Protein AF-A0A7C4QLR4-F1 (afdb_monomer_lite)

Structure (mmCIF, N/CA/C/O backbone):
data_AF-A0A7C4QLR4-F1
#
_entry.id   AF-A0A7C4QLR4-F1
#
loop_
_atom_site.group_PDB
_atom_site.id
_atom_site.type_symbol
_atom_site.label_atom_id
_atom_site.label_alt_id
_atom_site.label_comp_id
_atom_site.label_asym_id
_atom_site.label_entity_id
_atom_site.label_seq_id
_atom_site.pdbx_PDB_ins_code
_atom_site.Cartn_x
_atom_site.Cartn_y
_atom_site.Cartn_z
_atom_site.occupancy
_atom_site.B_iso_or_equiv
_atom_site.auth_seq_id
_atom_site.auth_comp_id
_atom_site.auth_asym_id
_atom_site.auth_atom_id
_atom_site.pdbx_PDB_model_num
ATOM 1 N N . MET A 1 1 ? -11.211 -11.747 -31.892 1.00 55.28 1 MET A N 1
ATOM 2 C CA . MET A 1 1 ? -11.613 -10.352 -31.594 1.00 55.28 1 MET A CA 1
ATOM 3 C C . MET A 1 1 ? -11.443 -10.114 -30.104 1.00 55.28 1 MET A C 1
ATOM 5 O O . MET A 1 1 ? -11.889 -10.948 -29.325 1.00 55.28 1 MET A O 1
ATOM 9 N N . ARG A 1 2 ? -10.759 -9.040 -29.698 1.00 62.69 2 ARG A N 1
ATOM 10 C CA . ARG A 1 2 ? -10.638 -8.678 -28.277 1.00 62.69 2 ARG A CA 1
ATOM 11 C C . ARG A 1 2 ? -12.013 -8.173 -27.827 1.00 62.69 2 ARG A C 1
ATOM 13 O O . ARG A 1 2 ? -12.540 -7.262 -28.460 1.00 62.69 2 ARG A O 1
ATOM 20 N N . LYS A 1 3 ? -12.628 -8.797 -26.817 1.00 69.81 3 LYS A N 1
ATOM 21 C CA . LYS A 1 3 ? -13.881 -8.281 -26.243 1.00 69.81 3 LYS A CA 1
ATOM 22 C C . LYS A 1 3 ? -13.631 -6.857 -25.737 1.00 69.81 3 LYS A C 1
ATOM 24 O O . LYS A 1 3 ? -12.607 -6.611 -25.101 1.00 69.81 3 LYS A O 1
ATOM 29 N N . SER A 1 4 ? -14.546 -5.942 -26.044 1.00 85.62 4 SER A N 1
ATOM 30 C CA . SER A 1 4 ? -14.584 -4.618 -25.424 1.00 85.62 4 SER A CA 1
ATOM 31 C C . SER A 1 4 ? -14.722 -4.762 -23.908 1.00 85.62 4 SER A C 1
ATOM 33 O O . SER A 1 4 ? -15.329 -5.725 -23.431 1.00 85.62 4 SER A O 1
ATOM 35 N N . HIS A 1 5 ? -14.160 -3.810 -23.164 1.00 89.50 5 HIS A N 1
ATOM 36 C CA . HIS A 1 5 ? -14.286 -3.758 -21.708 1.00 89.50 5 HIS A CA 1
ATOM 37 C C . HIS A 1 5 ? -15.762 -3.785 -21.283 1.00 89.50 5 HIS A C 1
ATOM 39 O O . HIS A 1 5 ? -16.588 -3.087 -21.876 1.00 89.50 5 HIS A O 1
ATOM 45 N N . VAL A 1 6 ? -16.094 -4.607 -20.285 1.00 89.75 6 VAL A N 1
ATOM 46 C CA . VAL A 1 6 ? -17.463 -4.775 -19.779 1.00 89.75 6 VAL A CA 1
ATOM 47 C C . VAL A 1 6 ? -17.566 -4.064 -18.445 1.00 89.75 6 VAL A C 1
ATOM 49 O O . VAL A 1 6 ? -16.876 -4.437 -17.503 1.00 89.75 6 VAL A O 1
ATOM 52 N N . LYS A 1 7 ? -18.463 -3.079 -18.363 1.00 91.62 7 LYS A N 1
ATOM 53 C CA . LYS A 1 7 ? -18.712 -2.356 -17.119 1.00 91.62 7 LYS A CA 1
ATOM 54 C C . LYS A 1 7 ? -19.434 -3.251 -16.108 1.00 91.62 7 LYS A C 1
ATOM 56 O O . LYS A 1 7 ? -20.536 -3.725 -16.388 1.00 91.62 7 LYS A O 1
ATOM 61 N N . LEU A 1 8 ? -18.827 -3.465 -14.944 1.00 92.75 8 LEU A N 1
ATOM 62 C CA . LEU A 1 8 ? -19.362 -4.334 -13.893 1.00 92.75 8 LEU A CA 1
ATOM 63 C C . LEU A 1 8 ? -20.406 -3.609 -13.023 1.00 92.75 8 LEU A C 1
ATOM 65 O O . LEU A 1 8 ? -20.094 -2.625 -12.355 1.00 92.75 8 LEU A O 1
ATOM 69 N N . PHE A 1 9 ? -21.637 -4.132 -12.998 1.00 93.81 9 PHE A N 1
ATOM 70 C CA . PHE A 1 9 ? -22.742 -3.683 -12.131 1.00 93.81 9 PHE A CA 1
ATOM 71 C C . PHE A 1 9 ? -23.146 -4.787 -11.136 1.00 93.81 9 PHE A C 1
ATOM 73 O O . PHE A 1 9 ? -24.310 -5.168 -11.042 1.00 93.81 9 PHE A O 1
ATOM 80 N N . VAL A 1 10 ? -22.162 -5.348 -10.432 1.00 94.38 10 VAL A N 1
ATOM 81 C CA . VAL A 1 10 ? -22.326 -6.426 -9.438 1.00 94.38 10 VAL A CA 1
ATOM 82 C C . VAL A 1 10 ? -21.776 -5.978 -8.073 1.00 94.38 10 VAL A C 1
ATOM 84 O O . VAL A 1 10 ? -21.073 -4.971 -8.024 1.00 94.38 10 VAL A O 1
ATOM 87 N N . PRO A 1 11 ? -22.050 -6.686 -6.957 1.00 96.06 11 PRO A N 1
ATOM 88 C CA . PRO A 1 11 ? -21.536 -6.299 -5.634 1.00 96.06 11 PRO A CA 1
ATOM 89 C C . PRO A 1 11 ? -20.003 -6.291 -5.517 1.00 96.06 11 PRO A C 1
ATOM 91 O O . PRO A 1 11 ? -19.449 -5.586 -4.679 1.00 96.06 11 PRO A O 1
ATOM 94 N N . GLY A 1 12 ? -19.317 -7.078 -6.344 1.00 93.19 12 GLY A N 1
ATOM 95 C CA . GLY A 1 12 ? -17.863 -7.174 -6.367 1.00 93.19 12 GLY A CA 1
ATOM 96 C C . GLY A 1 12 ? -17.403 -8.380 -7.195 1.00 93.19 12 GLY A C 1
ATOM 97 O O . GLY A 1 12 ? -18.080 -9.410 -7.154 1.00 93.19 12 GLY A O 1
ATOM 98 N N . PRO A 1 13 ? -16.284 -8.287 -7.939 1.00 93.31 13 PRO A N 1
ATOM 99 C CA . PRO A 1 13 ? -15.477 -7.085 -8.178 1.00 93.31 13 PRO A CA 1
ATOM 100 C C . PRO A 1 13 ? -16.234 -6.019 -8.992 1.00 93.31 13 PRO A C 1
ATOM 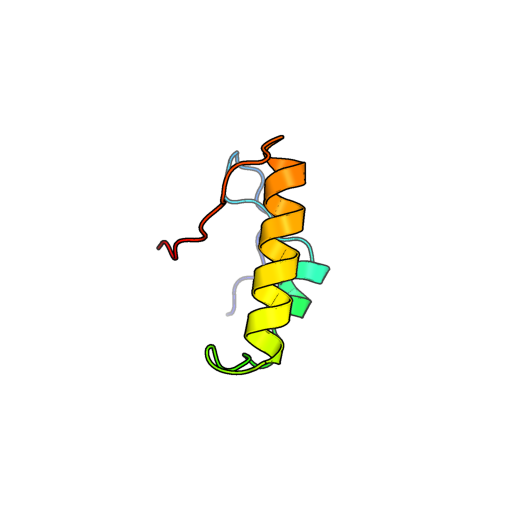102 O O . PRO A 1 13 ? -17.196 -6.326 -9.693 1.00 93.31 13 PRO A O 1
ATOM 105 N N . ILE A 1 14 ? -15.800 -4.762 -8.883 1.00 94.12 14 ILE A N 1
ATOM 106 C CA . ILE A 1 14 ? -16.360 -3.617 -9.620 1.00 94.12 14 ILE A CA 1
ATOM 107 C C . ILE A 1 14 ? -15.267 -2.892 -10.414 1.00 94.12 14 ILE A C 1
ATOM 109 O O . ILE A 1 14 ? -14.088 -3.227 -10.314 1.00 94.12 14 ILE A O 1
ATOM 113 N N . GLU A 1 15 ? -15.664 -1.886 -11.191 1.00 94.69 15 GLU A N 1
ATOM 114 C CA . GLU A 1 15 ? -14.753 -1.038 -11.962 1.00 94.69 15 GLU A CA 1
ATOM 115 C C . GLU A 1 15 ? -13.641 -0.417 -11.109 1.00 94.69 15 GLU A C 1
ATOM 117 O O . GLU A 1 15 ? -13.895 0.255 -10.106 1.00 94.69 15 GLU A O 1
ATOM 122 N N . VAL A 1 16 ? -12.398 -0.587 -11.561 1.00 94.44 16 VAL A N 1
ATOM 123 C CA . VAL A 1 16 ? -11.237 0.099 -10.991 1.00 94.44 16 VAL A CA 1
ATOM 124 C C . VAL A 1 16 ? -11.189 1.521 -11.546 1.00 94.44 16 VAL A C 1
ATOM 126 O O . VAL A 1 16 ? -11.375 1.744 -12.742 1.00 94.44 16 VAL A O 1
ATOM 129 N N . ARG A 1 17 ? -10.929 2.502 -10.679 1.00 95.38 17 ARG A N 1
ATOM 130 C CA . ARG A 1 17 ? -10.828 3.907 -11.087 1.00 95.38 17 ARG A CA 1
ATOM 131 C C . ARG A 1 17 ? -9.678 4.104 -12.097 1.00 95.38 17 ARG A C 1
ATOM 133 O O . ARG A 1 17 ? -8.612 3.515 -11.889 1.00 95.38 17 ARG A O 1
ATOM 140 N N . PRO A 1 18 ? -9.842 4.926 -13.155 1.00 95.50 18 PRO A N 1
ATOM 141 C CA . PRO A 1 18 ? -8.821 5.101 -14.190 1.00 95.50 18 PRO A CA 1
ATOM 142 C C . PRO A 1 18 ? -7.441 5.491 -13.649 1.00 95.50 18 PRO A C 1
ATOM 144 O O . PRO A 1 18 ? -6.434 4.962 -14.107 1.00 95.50 18 PRO A O 1
ATOM 147 N N . GLU A 1 19 ? -7.378 6.362 -12.645 1.00 97.88 19 GLU A N 1
ATOM 148 C CA . GLU A 1 19 ? -6.131 6.807 -12.021 1.00 97.88 19 GLU A CA 1
ATOM 149 C C . GLU A 1 19 ? -5.367 5.668 -11.327 1.00 97.88 19 GLU A C 1
ATOM 151 O O . GLU A 1 19 ? -4.138 5.639 -11.359 1.00 97.88 19 GLU A O 1
ATOM 156 N N . VAL A 1 20 ? -6.081 4.686 -10.766 1.00 97.00 20 VAL A N 1
ATOM 157 C CA . VAL A 1 20 ? -5.472 3.502 -10.141 1.00 97.00 20 VAL A CA 1
ATOM 158 C C . VAL A 1 20 ? -4.928 2.563 -11.214 1.00 97.00 20 VAL A C 1
ATOM 160 O O . VAL A 1 20 ? -3.810 2.074 -11.082 1.00 97.00 20 VAL A O 1
ATOM 163 N N . LEU A 1 21 ? -5.670 2.363 -12.311 1.00 96.19 21 LEU A N 1
ATOM 164 C CA . LEU A 1 21 ? -5.188 1.577 -13.453 1.00 96.19 21 LEU A CA 1
ATOM 165 C C . LEU A 1 21 ? -3.917 2.182 -14.057 1.00 96.19 21 LEU A C 1
ATOM 167 O O . LEU A 1 21 ? -2.979 1.448 -14.355 1.00 96.19 21 LEU A O 1
ATOM 171 N N . GLN A 1 22 ? -3.861 3.510 -14.190 1.00 97.56 22 GLN A N 1
ATOM 172 C CA . GLN A 1 22 ? -2.664 4.186 -14.689 1.00 97.56 22 GLN A CA 1
ATOM 173 C C . GLN A 1 22 ? -1.482 4.055 -13.728 1.00 97.56 22 GLN A C 1
ATOM 175 O O . GLN A 1 22 ? -0.371 3.786 -14.174 1.00 97.56 22 GLN A O 1
ATOM 180 N N . ALA A 1 23 ? -1.706 4.164 -12.415 1.00 96.12 23 ALA A N 1
ATOM 181 C CA . ALA A 1 23 ? -0.655 3.926 -11.427 1.00 96.12 23 ALA A CA 1
ATOM 182 C C . ALA A 1 23 ? -0.114 2.485 -11.504 1.00 96.12 23 ALA A C 1
ATOM 184 O O . ALA A 1 23 ? 1.098 2.273 -11.465 1.00 96.12 23 ALA A O 1
ATOM 185 N N . MET A 1 24 ? -0.993 1.495 -11.692 1.00 95.81 24 MET A N 1
ATOM 186 C CA . MET A 1 24 ? -0.611 0.086 -11.851 1.00 95.81 24 MET A CA 1
ATOM 187 C C . MET A 1 24 ? 0.102 -0.218 -13.177 1.00 95.81 24 MET A C 1
ATOM 189 O O . MET A 1 24 ? 0.783 -1.236 -13.275 1.00 95.81 24 MET A O 1
ATOM 193 N N . ALA A 1 25 ? -0.034 0.645 -14.187 1.00 97.12 25 ALA A N 1
ATOM 194 C CA . ALA A 1 25 ? 0.647 0.515 -15.474 1.00 97.12 25 ALA A CA 1
ATOM 195 C C . ALA A 1 25 ? 2.097 1.039 -15.454 1.00 97.12 25 ALA A C 1
ATOM 197 O O . ALA A 1 25 ? 2.795 0.963 -16.467 1.00 97.12 25 ALA A O 1
ATOM 198 N N . THR A 1 26 ? 2.560 1.579 -14.323 1.00 96.12 26 THR A N 1
ATOM 199 C CA . THR A 1 26 ? 3.930 2.083 -14.178 1.00 96.12 26 THR A CA 1
ATOM 200 C C . THR A 1 26 ? 4.939 0.954 -13.905 1.00 96.12 26 THR A C 1
ATOM 202 O O . THR A 1 26 ? 4.567 -0.112 -13.395 1.00 96.12 26 THR A O 1
ATOM 205 N N . PRO A 1 27 ? 6.232 1.148 -14.242 1.00 96.00 27 PRO A N 1
ATOM 206 C CA . PRO A 1 27 ? 7.285 0.203 -13.886 1.00 96.00 27 PRO A CA 1
ATOM 207 C C . PRO A 1 27 ? 7.335 -0.064 -12.380 1.00 96.00 27 PRO A C 1
ATOM 209 O O . PRO A 1 27 ? 7.207 0.847 -11.565 1.00 96.00 27 PRO A O 1
ATOM 212 N N . GLN A 1 28 ? 7.555 -1.323 -12.012 1.00 93.44 28 GLN A N 1
ATOM 213 C CA . GLN A 1 28 ? 7.622 -1.725 -10.611 1.00 93.44 28 GLN A CA 1
ATOM 214 C C . GLN A 1 28 ? 8.913 -1.229 -9.953 1.00 93.44 28 GLN A C 1
ATOM 216 O O . GLN A 1 28 ? 9.992 -1.301 -10.543 1.00 93.44 28 GLN A O 1
ATOM 221 N N . ILE A 1 29 ? 8.809 -0.795 -8.698 1.00 94.69 29 ILE A N 1
ATOM 222 C CA . ILE A 1 29 ? 9.968 -0.492 -7.854 1.00 94.69 29 ILE A CA 1
ATOM 223 C C . ILE A 1 29 ? 10.470 -1.762 -7.156 1.00 94.69 29 ILE A C 1
ATOM 225 O O . ILE A 1 29 ? 9.696 -2.657 -6.812 1.00 94.69 29 ILE A O 1
ATOM 229 N N . TYR A 1 30 ? 11.779 -1.855 -6.920 1.00 96.50 30 TYR A N 1
ATOM 230 C CA . TYR A 1 30 ? 12.359 -3.004 -6.224 1.00 96.50 30 TYR A CA 1
ATOM 231 C C . TYR A 1 30 ? 12.120 -2.918 -4.707 1.00 96.50 30 TYR A C 1
ATOM 233 O O . TYR A 1 30 ? 12.374 -1.896 -4.077 1.00 96.50 30 TYR A O 1
ATOM 241 N N . HIS A 1 31 ? 11.676 -4.015 -4.090 1.00 94.56 31 HIS A N 1
ATOM 242 C CA . HIS A 1 31 ? 11.186 -4.039 -2.703 1.00 94.56 31 HIS A CA 1
ATOM 243 C C . HIS A 1 31 ? 12.235 -3.740 -1.612 1.00 94.56 31 HIS A C 1
ATOM 245 O O . HIS A 1 31 ? 11.870 -3.522 -0.460 1.00 94.56 31 HIS A O 1
ATOM 251 N N . ARG A 1 32 ? 13.539 -3.748 -1.930 1.00 95.50 32 ARG A N 1
ATOM 252 C CA . ARG A 1 32 ? 14.610 -3.407 -0.965 1.00 95.50 32 ARG A CA 1
ATOM 253 C C . ARG A 1 32 ? 15.188 -2.007 -1.153 1.00 9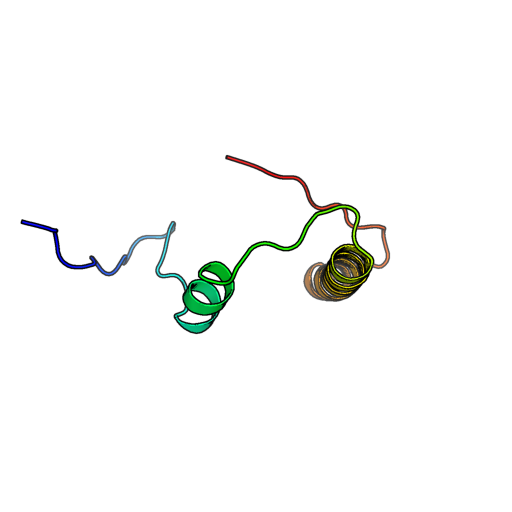5.50 32 ARG A C 1
ATOM 255 O O . ARG A 1 32 ? 16.235 -1.701 -0.588 1.00 95.50 32 A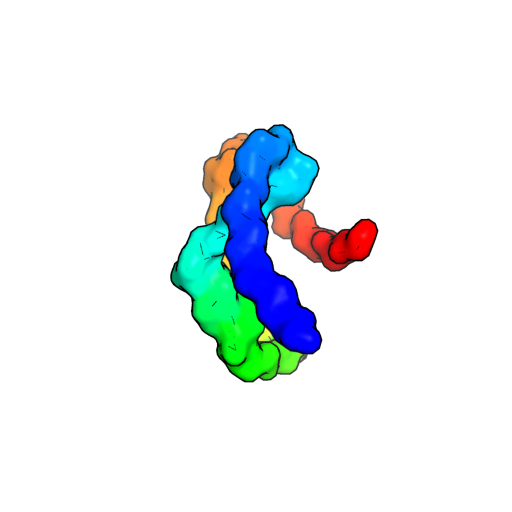RG A O 1
ATOM 262 N N . THR A 1 33 ? 14.543 -1.181 -1.964 1.00 97.62 33 THR A N 1
ATOM 263 C CA . THR A 1 33 ? 14.988 0.188 -2.236 1.00 97.62 33 THR A CA 1
ATOM 264 C C . THR A 1 33 ? 14.469 1.176 -1.182 1.00 97.62 33 THR A C 1
ATOM 266 O O . THR A 1 33 ? 13.455 0.894 -0.530 1.00 97.62 33 THR A O 1
ATOM 269 N N . PRO A 1 34 ? 15.148 2.320 -0.971 1.00 97.69 34 PRO A N 1
ATOM 270 C CA . PRO A 1 34 ? 14.632 3.408 -0.138 1.00 97.69 34 PRO A CA 1
ATOM 271 C C . PRO A 1 34 ? 13.235 3.879 -0.563 1.00 97.69 34 PRO A C 1
ATOM 273 O O . PRO A 1 34 ? 12.371 4.060 0.290 1.00 97.69 34 PRO A O 1
ATOM 276 N N . GLU A 1 35 ? 12.980 3.959 -1.866 1.00 96.50 35 GLU A N 1
ATOM 277 C CA . GLU A 1 35 ? 11.71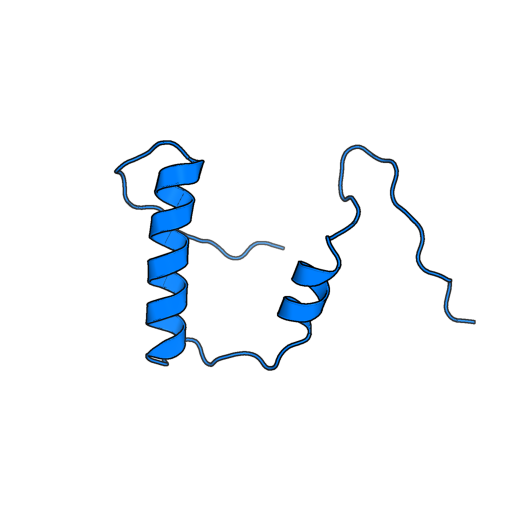0 4.393 -2.450 1.00 96.50 35 GLU A CA 1
ATOM 278 C C . GLU A 1 35 ? 10.557 3.467 -2.033 1.00 96.50 35 GLU A C 1
ATOM 280 O O . GLU A 1 35 ? 9.474 3.924 -1.667 1.00 96.50 35 GLU A O 1
ATOM 285 N N . PHE A 1 36 ? 10.788 2.147 -2.004 1.00 96.19 36 PHE A N 1
ATOM 286 C CA . PHE A 1 36 ? 9.786 1.203 -1.500 1.00 96.19 36 PHE A CA 1
ATOM 287 C C . PHE A 1 36 ? 9.534 1.376 0.003 1.00 96.19 36 PHE A C 1
ATOM 289 O O . PHE A 1 36 ? 8.392 1.271 0.453 1.00 96.19 36 PHE A O 1
ATOM 296 N N . ARG A 1 37 ? 10.579 1.654 0.795 1.00 95.81 37 ARG A N 1
AT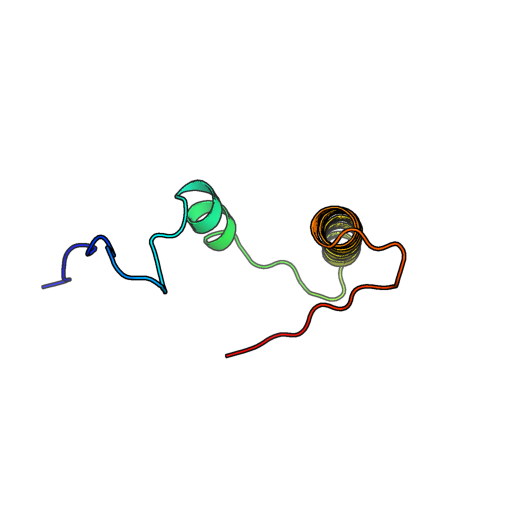OM 297 C CA . ARG A 1 37 ? 10.434 1.897 2.240 1.00 95.81 37 ARG A CA 1
ATOM 298 C C . ARG A 1 37 ? 9.568 3.127 2.509 1.00 95.81 37 ARG A C 1
ATOM 300 O O . ARG A 1 37 ? 8.712 3.069 3.390 1.00 95.81 37 ARG A O 1
ATOM 307 N N . GLU A 1 38 ? 9.778 4.202 1.757 1.00 97.00 38 GLU A N 1
ATOM 308 C CA . GLU A 1 38 ? 8.984 5.430 1.846 1.00 97.00 38 GLU A CA 1
ATOM 309 C C . GLU A 1 38 ? 7.519 5.171 1.486 1.00 97.00 38 GLU A C 1
ATOM 311 O O . GLU A 1 38 ? 6.630 5.477 2.285 1.00 97.00 38 GLU A O 1
ATOM 316 N N . LEU A 1 39 ? 7.269 4.493 0.359 1.00 95.44 39 LEU A N 1
ATOM 317 C CA . LEU A 1 39 ? 5.923 4.088 -0.051 1.00 95.44 39 LEU A CA 1
ATOM 318 C C . LEU A 1 39 ? 5.225 3.254 1.036 1.00 95.44 39 LEU A C 1
ATOM 320 O O . LEU A 1 39 ? 4.075 3.512 1.391 1.00 95.44 39 LEU A O 1
ATOM 324 N N . TYR A 1 40 ? 5.916 2.262 1.599 1.00 95.69 40 TYR A N 1
ATOM 325 C CA . TYR A 1 40 ? 5.349 1.386 2.625 1.00 95.69 40 TYR A CA 1
ATOM 326 C C . TYR A 1 40 ? 5.022 2.139 3.929 1.00 95.69 40 TYR A C 1
ATOM 328 O O . TYR A 1 40 ? 4.007 1.856 4.571 1.00 95.69 40 TYR A O 1
ATOM 336 N N . ALA A 1 41 ? 5.843 3.119 4.319 1.00 95.38 41 ALA A N 1
ATOM 337 C CA . ALA A 1 41 ? 5.592 3.967 5.486 1.00 95.38 41 ALA A CA 1
ATOM 338 C C . ALA A 1 41 ? 4.375 4.892 5.286 1.00 95.38 41 ALA A C 1
ATOM 340 O O . ALA A 1 41 ? 3.542 5.045 6.189 1.00 95.38 41 ALA A O 1
ATOM 341 N N . GLU A 1 42 ? 4.230 5.463 4.088 1.00 97.06 42 GLU A N 1
ATOM 342 C CA . GLU A 1 42 ? 3.072 6.282 3.727 1.00 97.06 42 GLU A CA 1
ATOM 343 C C . GLU A 1 42 ? 1.772 5.460 3.764 1.00 97.06 42 GLU A C 1
ATOM 345 O O . GLU A 1 42 ? 0.765 5.896 4.335 1.00 97.06 42 GLU A O 1
ATOM 350 N N . LEU A 1 43 ? 1.804 4.238 3.218 1.00 96.69 43 LEU A N 1
ATOM 351 C CA . LEU A 1 43 ? 0.669 3.314 3.239 1.00 96.69 43 LEU A CA 1
ATOM 352 C C . LEU A 1 43 ? 0.237 2.973 4.666 1.00 96.69 43 LEU A C 1
ATOM 354 O O . LEU A 1 43 ? -0.952 3.061 4.969 1.00 96.69 43 LEU A O 1
ATOM 358 N N . GLN A 1 44 ? 1.174 2.642 5.560 1.00 97.19 44 GLN A N 1
ATOM 359 C CA . GLN A 1 44 ? 0.844 2.353 6.960 1.00 97.19 44 GLN A CA 1
ATOM 360 C C . GLN A 1 44 ? 0.122 3.522 7.637 1.00 97.19 44 GLN A C 1
ATOM 362 O O . GLN A 1 44 ? -0.887 3.313 8.308 1.00 97.19 44 GLN A O 1
ATOM 367 N N . THR A 1 45 ? 0.589 4.755 7.422 1.00 96.94 45 THR A N 1
ATOM 368 C CA . THR A 1 45 ? -0.030 5.959 8.002 1.00 96.94 45 THR A CA 1
ATOM 369 C C . THR A 1 45 ? -1.461 6.151 7.498 1.00 96.94 45 THR A C 1
ATOM 371 O O . THR A 1 45 ? -2.385 6.391 8.279 1.00 96.94 45 THR A O 1
ATOM 374 N N . LYS A 1 46 ? -1.674 5.993 6.187 1.00 97.94 46 LYS A N 1
ATOM 375 C CA . LYS A 1 46 ? -3.005 6.089 5.571 1.00 97.94 46 LYS A CA 1
ATOM 376 C C . LYS A 1 46 ? -3.944 4.984 6.053 1.00 97.94 46 LYS A C 1
ATOM 378 O O . LYS A 1 46 ? -5.108 5.266 6.331 1.00 97.94 46 LYS A O 1
ATOM 383 N N . LEU A 1 47 ? -3.447 3.755 6.191 1.00 98.12 47 LEU A N 1
ATOM 384 C CA . LEU A 1 47 ? -4.236 2.618 6.665 1.00 98.12 47 LEU A CA 1
ATOM 385 C C . LEU A 1 47 ? -4.644 2.772 8.129 1.00 98.12 47 LEU A C 1
ATOM 387 O O . LEU A 1 47 ? -5.802 2.525 8.444 1.00 98.12 47 LEU A O 1
ATOM 391 N N . LYS A 1 48 ? -3.749 3.243 9.005 1.00 98.19 48 LYS A N 1
ATOM 392 C 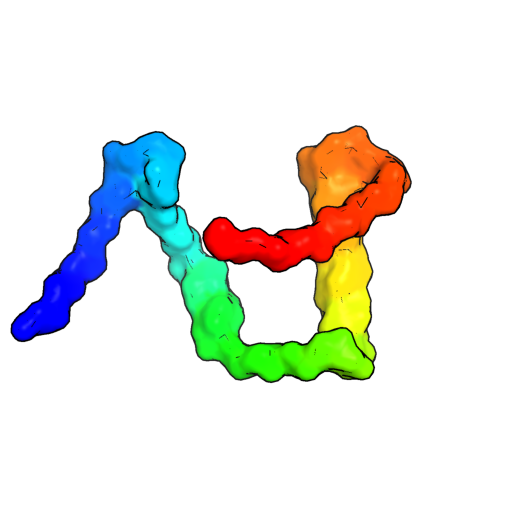CA . LYS A 1 48 ? -4.087 3.571 10.400 1.00 98.19 48 LYS A CA 1
ATOM 393 C C . LYS A 1 48 ? -5.243 4.565 10.488 1.00 98.19 48 LYS A C 1
ATOM 395 O O . LYS A 1 48 ? -6.220 4.318 11.191 1.00 98.19 48 LYS A O 1
ATOM 400 N N . LYS A 1 49 ? -5.180 5.640 9.691 1.00 98.19 49 LYS A N 1
ATOM 401 C CA . LYS A 1 49 ? -6.260 6.633 9.595 1.00 98.19 49 LYS A CA 1
ATOM 402 C C . LYS A 1 49 ? -7.562 6.024 9.068 1.00 98.19 49 LYS A C 1
ATOM 404 O O . LYS A 1 49 ? -8.624 6.328 9.595 1.00 98.19 49 LYS A O 1
ATOM 409 N N . PHE A 1 50 ? -7.488 5.193 8.030 1.00 98.00 50 PHE A N 1
ATOM 410 C CA . PHE A 1 50 ? -8.659 4.557 7.421 1.00 98.00 50 PHE A CA 1
ATOM 411 C C . PHE A 1 50 ? -9.341 3.549 8.357 1.00 98.00 50 PHE A C 1
ATOM 413 O O . PHE A 1 50 ? -10.564 3.486 8.409 1.00 98.00 50 PHE A O 1
ATOM 420 N N . LEU A 1 51 ? -8.548 2.778 9.100 1.00 98.06 51 LEU A N 1
ATOM 421 C CA . LEU A 1 51 ? -9.013 1.750 10.031 1.00 98.06 51 LEU A CA 1
ATOM 422 C C . LEU A 1 51 ? -9.301 2.295 11.440 1.00 98.06 51 LEU A C 1
ATOM 424 O O . LEU A 1 51 ? -9.697 1.521 12.305 1.00 98.06 51 LEU A O 1
ATOM 428 N N . TYR A 1 52 ? -9.106 3.598 11.674 1.00 98.25 52 TYR A N 1
ATOM 429 C CA . TYR A 1 52 ? -9.283 4.256 12.973 1.00 98.25 52 TYR A CA 1
ATOM 430 C C . TYR A 1 52 ? -8.470 3.598 14.100 1.00 98.25 52 TYR A C 1
ATOM 432 O O . TYR A 1 52 ? -8.993 3.312 15.177 1.00 98.25 52 TYR A O 1
ATOM 440 N N . THR A 1 53 ? -7.185 3.336 13.850 1.00 98.06 53 THR A N 1
ATOM 441 C CA . THR A 1 53 ? -6.310 2.651 14.808 1.00 98.06 53 THR A CA 1
ATOM 442 C C . THR A 1 53 ? -4.925 3.279 14.931 1.00 98.06 53 THR A C 1
ATOM 444 O O . THR A 1 53 ? -4.333 3.717 13.949 1.00 98.06 53 THR A O 1
ATOM 447 N N . GLU A 1 54 ? -4.372 3.223 16.144 1.00 97.31 54 GLU A N 1
ATOM 448 C CA . GLU A 1 54 ? -2.972 3.545 16.436 1.00 97.31 54 GLU A CA 1
ATOM 449 C C . GLU A 1 54 ? -2.050 2.312 16.396 1.00 97.31 54 GLU A C 1
ATOM 451 O O . GLU A 1 54 ? -0.820 2.443 16.365 1.00 97.31 54 GLU A O 1
ATOM 456 N N . GLN A 1 55 ? -2.618 1.101 16.359 1.00 97.38 55 GLN A N 1
ATOM 457 C CA . GLN A 1 55 ? -1.860 -0.151 16.337 1.00 97.38 55 GLN A CA 1
ATOM 458 C C . GLN A 1 55 ? -1.064 -0.304 15.037 1.00 97.38 55 GLN A C 1
ATOM 460 O O . GLN A 1 55 ? -1.356 0.316 14.014 1.00 97.38 55 GLN A O 1
ATOM 465 N N . THR A 1 56 ? -0.026 -1.136 15.069 1.00 95.69 56 THR A N 1
ATOM 466 C CA . THR A 1 56 ? 0.747 -1.469 13.868 1.00 95.69 56 THR A CA 1
ATOM 467 C C . THR A 1 56 ? -0.140 -2.183 12.851 1.00 95.69 56 THR A C 1
ATOM 469 O O . THR A 1 56 ? -0.802 -3.164 13.183 1.00 95.69 56 THR A O 1
ATOM 472 N N . VAL A 1 57 ? -0.122 -1.704 11.605 1.00 96.19 57 VAL A N 1
ATOM 473 C CA . VAL A 1 57 ? -0.861 -2.300 10.487 1.00 96.19 57 VAL A CA 1
ATOM 474 C C . VAL A 1 57 ? 0.125 -3.002 9.561 1.00 96.19 57 VAL A C 1
ATOM 476 O O . VAL A 1 57 ? 1.135 -2.421 9.165 1.00 96.19 57 VAL A O 1
ATOM 479 N N . PHE A 1 58 ? -0.185 -4.245 9.201 1.00 93.75 58 PHE A N 1
ATOM 480 C CA . PHE A 1 58 ? 0.608 -5.057 8.281 1.00 93.75 58 PHE A CA 1
ATOM 481 C C . PHE A 1 58 ? -0.150 -5.277 6.974 1.00 93.75 58 PHE A C 1
ATOM 483 O O . PHE A 1 58 ? -1.370 -5.443 6.977 1.00 93.75 58 PHE A O 1
ATOM 490 N N . ILE A 1 59 ? 0.581 -5.290 5.860 1.00 93.75 59 ILE A N 1
ATOM 491 C CA . ILE A 1 59 ? 0.034 -5.550 4.528 1.00 93.75 59 ILE A CA 1
ATOM 492 C C . ILE A 1 59 ? 0.482 -6.949 4.105 1.00 93.75 59 ILE A C 1
ATOM 494 O O . ILE A 1 59 ? 1.678 -7.238 4.089 1.00 93.75 59 ILE A O 1
ATOM 498 N N . PHE A 1 60 ? -0.477 -7.801 3.746 1.00 93.75 60 PHE A N 1
ATOM 499 C CA . PHE A 1 60 ? -0.230 -9.143 3.222 1.00 93.75 60 PHE A CA 1
ATOM 500 C C . PHE A 1 60 ? -0.620 -9.207 1.747 1.00 93.75 60 PHE A C 1
ATOM 502 O O . PHE A 1 60 ? -1.618 -8.619 1.333 1.00 93.75 60 PHE A O 1
ATOM 509 N N . THR A 1 61 ? 0.155 -9.937 0.949 1.00 90.94 61 THR A N 1
ATOM 510 C CA . THR A 1 61 ? -0.214 -10.254 -0.435 1.00 90.94 61 THR A CA 1
ATOM 511 C C . THR A 1 61 ? -1.231 -11.395 -0.445 1.00 90.94 61 THR A C 1
ATOM 513 O O . THR A 1 61 ? -1.023 -12.394 0.241 1.00 90.94 61 THR A O 1
ATOM 516 N N . SER A 1 62 ? -2.299 -11.266 -1.234 1.00 88.81 62 SER A N 1
ATOM 517 C CA . SER A 1 62 ? -3.360 -12.274 -1.387 1.00 88.81 62 SER A CA 1
ATOM 518 C C . SER A 1 62 ? -3.654 -12.511 -2.868 1.00 88.81 62 SER A C 1
ATOM 520 O O . SER A 1 62 ? -3.406 -11.627 -3.691 1.00 88.81 62 SER A O 1
ATOM 522 N N . SER A 1 63 ? -4.173 -13.693 -3.207 1.00 72.94 63 SER A N 1
ATOM 523 C CA . SER A 1 63 ? -4.612 -14.087 -4.557 1.00 72.94 63 SER A CA 1
ATOM 524 C C . SER A 1 63 ? -6.045 -14.589 -4.537 1.00 72.94 63 SER A C 1
ATOM 526 O O . SER A 1 63 ? -6.423 -15.180 -3.501 1.00 72.94 63 SER A O 1
#

Secondary structure (DSSP, 8-state):
-PPPP----SSSS-PPPHHHHHHHTSPPPPTTSHHHHHHHHHHHHHHHHHHT--S--------

Sequence (63 aa):
MRKSHVKLFVPGPIEVRPEVLQAMATPQIYHRTPEFRELYAELQTKLKKFLYTEQTVFIFTSS

Radius of gyration: 16.0 Å; chains: 1; bounding box: 38×21×48 Å

Foldseek 3Di:
DDDDDDADPDPDDGDDDPVVVVVVVDDDDDCPDPVNVVVVVVVQVVVCVVVVHPDGDDDDDDD

pLDDT: mean 93.44, std 7.95, range [55.28, 98.25]